Protein AF-A0A9E6W6M1-F1 (afdb_monomer_lite)

Foldseek 3Di:
DPDPPDDDLVRLQVCLVVLAADAQEQAFCRLDPAPCVDPLNVLVVVLVVCCVPPVVVDDPVRVVVSVVSVVVSCVVPPGQGAALVSSVVVQVVSCVSRHLLRAAHDQCVVNRGDGHQGRDPVSVVVNVVVCVVVPDDPVSVVSHHCVSVVVVVVVVVVVVVVVD

Radius of gyration: 19.45 Å; chains: 1; bounding box: 50×31×58 Å

Sequence (164 aa):
AHHNRNMTDDMIKALAKNGGVIQICLLDVYIKDPDTTSVRYKKEKELNRIYETRYQSMTDEEKKNLREEWRSMRENYPNVLPTVPDCVDHIDYVKNLVGIDYVGIGSDFDGGGGVDGCADVSEFPNITAEMLKRGYTEEEIRKVWGGNFFRVFKQVEMLANQRN

Secondary structure (DSSP, 8-state):
---TTSPPHHHHHHHHHTT--EEEE-BHHHHS---TTSHHHHHHHHHHHHHHHHGGG--HHHHHHHHHHHHHHHHHS-----BHHHHHHHHHHHHHHH-GGGEEEE--TTTTB-BBTBSSGGGHHHHHHHHHHTT--HHHHHIIIIIHHHHHHHHHHHHHHTT-

Structure (mmCIF, N/CA/C/O backbone):
data_AF-A0A9E6W6M1-F1
#
_entry.id   AF-A0A9E6W6M1-F1
#
loop_
_atom_site.group_PDB
_atom_site.id
_atom_site.type_symbol
_atom_site.label_atom_id
_atom_site.label_alt_id
_atom_site.label_comp_id
_atom_site.label_asym_id
_atom_site.label_entity_id
_atom_site.label_seq_id
_atom_site.pdbx_PDB_ins_code
_atom_site.Cartn_x
_atom_site.Cartn_y
_atom_site.Cartn_z
_atom_site.occupancy
_atom_site.B_iso_or_equiv
_atom_site.auth_seq_id
_atom_site.auth_comp_id
_atom_site.auth_asym_id
_atom_site.auth_atom_id
_atom_site.pdbx_PDB_model_num
ATOM 1 N N . ALA A 1 1 ? -3.491 -9.621 -2.664 1.00 88.88 1 ALA A N 1
ATOM 2 C CA . ALA A 1 1 ? -2.479 -10.346 -3.458 1.00 88.88 1 ALA A CA 1
ATOM 3 C C . ALA A 1 1 ? -1.847 -11.470 -2.646 1.00 88.88 1 ALA A C 1
ATOM 5 O O . ALA A 1 1 ? -1.670 -11.323 -1.435 1.00 88.88 1 ALA A O 1
ATOM 6 N N . HIS A 1 2 ? -1.457 -12.547 -3.316 1.00 92.88 2 HIS A N 1
ATOM 7 C CA . HIS A 1 2 ? -0.624 -13.621 -2.794 1.00 92.88 2 HIS A CA 1
ATOM 8 C C . HIS A 1 2 ? 0.846 -13.257 -3.007 1.00 92.88 2 HIS A C 1
ATOM 10 O O . HIS A 1 2 ? 1.434 -13.522 -4.054 1.00 92.88 2 HIS A O 1
ATOM 16 N N . HIS A 1 3 ? 1.449 -12.633 -1.997 1.00 94.81 3 HIS A N 1
ATOM 17 C CA . HIS A 1 3 ? 2.830 -12.178 -2.074 1.00 94.81 3 HIS A CA 1
ATOM 18 C C . HIS A 1 3 ? 3.583 -12.481 -0.778 1.00 94.81 3 HIS A C 1
ATOM 20 O O . HIS A 1 3 ? 3.072 -12.232 0.309 1.00 94.81 3 HIS A O 1
ATOM 26 N N . ASN A 1 4 ? 4.833 -12.945 -0.873 1.00 95.00 4 ASN A N 1
ATOM 27 C CA . ASN A 1 4 ? 5.654 -13.316 0.295 1.00 95.00 4 ASN A CA 1
ATOM 28 C C . ASN A 1 4 ? 6.036 -12.125 1.198 1.00 95.00 4 ASN A C 1
ATOM 30 O O . ASN A 1 4 ? 6.615 -12.314 2.264 1.00 95.00 4 ASN A O 1
ATOM 34 N N . ARG A 1 5 ? 5.758 -10.893 0.756 1.00 96.06 5 ARG A N 1
ATOM 35 C CA . ARG A 1 5 ? 5.910 -9.669 1.562 1.00 96.06 5 ARG A CA 1
ATOM 36 C C . ARG A 1 5 ? 4.652 -9.315 2.352 1.00 96.06 5 ARG A C 1
ATOM 38 O O . ARG A 1 5 ? 4.756 -8.522 3.282 1.00 96.06 5 ARG A O 1
ATOM 45 N N . ASN A 1 6 ? 3.508 -9.910 2.014 1.00 98.00 6 ASN A N 1
ATOM 46 C CA . ASN A 1 6 ? 2.276 -9.737 2.769 1.00 98.00 6 ASN A CA 1
ATOM 47 C C . ASN A 1 6 ? 2.284 -10.633 4.008 1.00 98.00 6 ASN A C 1
ATOM 49 O O . ASN A 1 6 ? 2.888 -11.706 4.032 1.00 98.00 6 ASN A O 1
ATOM 53 N N . MET A 1 7 ? 1.604 -10.169 5.051 1.00 98.12 7 MET A N 1
ATOM 54 C CA . MET A 1 7 ? 1.461 -10.913 6.296 1.00 98.12 7 MET A CA 1
ATOM 55 C C . MET A 1 7 ? 0.430 -12.031 6.127 1.00 98.12 7 MET A C 1
ATOM 57 O O . MET A 1 7 ? -0.608 -11.831 5.500 1.00 98.12 7 MET A O 1
ATOM 61 N N . THR A 1 8 ? 0.689 -13.193 6.727 1.00 98.19 8 THR A N 1
ATOM 62 C CA . THR A 1 8 ? -0.346 -14.224 6.880 1.00 98.19 8 THR A CA 1
ATOM 63 C C . THR A 1 8 ? -1.363 -13.805 7.944 1.00 98.19 8 THR A C 1
ATOM 65 O O . THR A 1 8 ? -1.059 -12.988 8.817 1.00 98.19 8 THR A O 1
ATOM 68 N N . ASP A 1 9 ? -2.542 -14.426 7.945 1.00 98.56 9 ASP A N 1
ATOM 69 C CA . ASP A 1 9 ? -3.555 -14.209 8.985 1.00 98.56 9 ASP A CA 1
ATOM 70 C C . ASP A 1 9 ? -3.009 -14.402 10.403 1.00 98.56 9 ASP A C 1
ATOM 72 O O . ASP A 1 9 ? -3.325 -13.626 11.304 1.00 98.56 9 ASP A O 1
ATOM 76 N N . ASP A 1 10 ? -2.169 -15.417 10.614 1.00 98.69 10 ASP A N 1
ATOM 77 C CA . ASP A 1 10 ? -1.572 -15.688 11.922 1.00 98.69 10 ASP A CA 1
ATOM 78 C C . ASP A 1 10 ? -0.604 -14.581 12.343 1.00 98.69 10 ASP A C 1
ATOM 80 O O . ASP A 1 10 ? -0.592 -14.188 13.510 1.00 98.69 10 ASP A O 1
ATOM 84 N N . MET A 1 11 ? 0.161 -14.018 11.402 1.00 98.62 11 MET A N 1
ATOM 85 C CA . MET A 1 11 ? 1.010 -12.857 11.672 1.00 98.62 11 MET A CA 1
ATOM 86 C C . MET A 1 11 ? 0.169 -11.619 12.005 1.00 98.62 11 MET A C 1
ATOM 88 O O . MET A 1 11 ? 0.497 -10.902 12.951 1.00 98.62 11 MET A O 1
ATOM 92 N N . ILE A 1 12 ? -0.924 -11.384 11.270 1.00 98.75 12 ILE A N 1
ATOM 93 C CA . ILE A 1 12 ? -1.847 -10.264 11.510 1.00 98.75 12 ILE A CA 1
ATOM 94 C C . ILE A 1 12 ? -2.456 -10.375 12.914 1.00 98.75 12 ILE A C 1
ATOM 96 O O . ILE A 1 12 ? -2.376 -9.437 13.711 1.00 98.75 12 ILE A O 1
ATOM 100 N N . LYS A 1 13 ? -2.987 -11.553 13.261 1.00 98.81 13 LYS A N 1
ATOM 101 C CA . LYS A 1 13 ? -3.548 -11.848 14.588 1.00 98.81 13 LYS A CA 1
ATOM 102 C C . LYS A 1 13 ? -2.503 -11.726 15.692 1.00 98.81 13 LYS A C 1
ATOM 104 O O . LYS A 1 13 ? -2.797 -11.170 16.748 1.00 98.81 13 LYS A O 1
ATOM 109 N N . ALA A 1 14 ? -1.284 -12.220 15.471 1.00 98.81 14 ALA A N 1
ATOM 110 C CA . ALA A 1 14 ? -0.204 -12.121 16.448 1.00 98.81 14 ALA A CA 1
ATOM 111 C C . ALA A 1 14 ? 0.196 -10.662 16.706 1.00 98.81 14 ALA A C 1
ATOM 113 O O . ALA A 1 14 ? 0.371 -10.273 17.861 1.00 98.81 14 ALA A O 1
ATOM 114 N N . LEU A 1 15 ? 0.302 -9.837 15.662 1.00 98.62 15 LEU A N 1
ATOM 115 C CA . LEU A 1 15 ? 0.603 -8.415 15.806 1.00 98.62 15 LEU A CA 1
ATOM 116 C C . LEU A 1 15 ? -0.522 -7.686 16.556 1.00 98.62 15 LEU A C 1
ATOM 118 O O . LEU A 1 15 ? -0.240 -6.939 17.496 1.00 98.62 15 LEU A O 1
ATOM 122 N N . ALA A 1 16 ? -1.784 -7.959 16.216 1.00 98.56 16 ALA A N 1
ATOM 123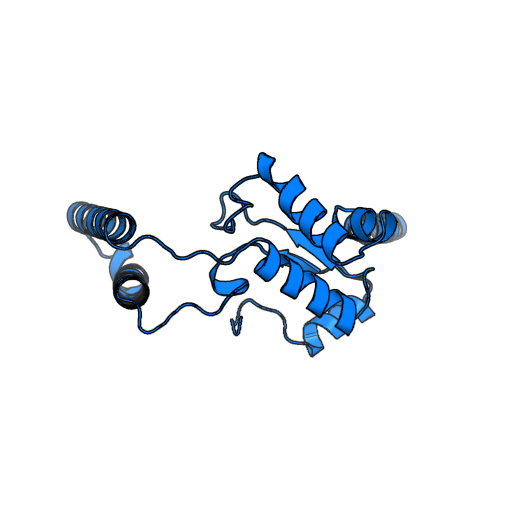 C CA . ALA A 1 16 ? -2.936 -7.378 16.904 1.00 98.56 16 ALA A CA 1
ATOM 124 C C . ALA A 1 16 ? -3.003 -7.784 18.385 1.00 98.56 16 ALA A C 1
ATOM 126 O O . ALA A 1 16 ? -3.184 -6.934 19.257 1.00 98.56 16 ALA A O 1
ATOM 127 N N . LYS A 1 17 ? -2.752 -9.064 18.701 1.00 98.50 17 LYS A N 1
ATOM 128 C CA . LYS A 1 17 ? -2.679 -9.567 20.084 1.00 98.50 17 LYS A CA 1
ATOM 129 C C . LYS A 1 17 ? -1.618 -8.841 20.917 1.00 98.50 17 LYS A C 1
ATOM 131 O O . LYS A 1 17 ? -1.808 -8.663 22.115 1.00 98.50 17 LYS A O 1
ATOM 136 N N . ASN A 1 18 ? -0.523 -8.413 20.290 1.00 98.00 18 ASN A N 1
ATOM 137 C CA . ASN A 1 18 ? 0.540 -7.645 20.940 1.00 98.00 18 ASN A CA 1
ATOM 138 C C . ASN A 1 18 ? 0.289 -6.127 20.929 1.00 98.00 18 ASN A C 1
ATOM 140 O O . ASN A 1 18 ? 1.172 -5.358 21.296 1.00 98.00 18 ASN A O 1
ATOM 144 N N . GLY A 1 19 ? -0.897 -5.679 20.508 1.00 97.88 19 GLY A N 1
ATOM 145 C CA . GLY A 1 19 ? -1.258 -4.266 20.505 1.00 97.88 19 GLY A CA 1
ATOM 146 C C . GLY A 1 19 ? -0.599 -3.450 19.394 1.00 97.88 19 GLY A C 1
ATOM 147 O O . GLY A 1 19 ? -0.595 -2.227 19.496 1.00 97.88 19 GLY A O 1
ATOM 148 N N . GLY A 1 20 ? -0.046 -4.078 18.352 1.00 98.50 20 GLY A N 1
ATOM 149 C CA . GLY A 1 20 ? 0.625 -3.375 17.254 1.00 98.50 20 GLY A CA 1
ATOM 150 C C . GLY A 1 20 ? -0.326 -2.621 16.313 1.00 98.50 20 GLY A C 1
ATOM 151 O O . GLY A 1 20 ? -1.506 -2.428 16.607 1.00 98.50 20 GLY A O 1
ATOM 152 N N . VAL A 1 21 ? 0.199 -2.189 15.166 1.00 98.75 21 VAL A N 1
ATOM 153 C CA . VAL A 1 21 ? -0.564 -1.630 14.038 1.00 98.75 21 VAL A CA 1
ATOM 154 C C . VAL A 1 21 ? 0.057 -2.094 12.716 1.00 98.75 21 VAL A C 1
ATOM 156 O O . VAL A 1 21 ? 1.280 -2.174 12.609 1.00 98.75 21 VAL A O 1
ATOM 159 N N . ILE A 1 22 ? -0.776 -2.424 11.728 1.00 98.69 22 ILE A N 1
ATOM 160 C CA . ILE A 1 22 ? -0.369 -2.808 10.372 1.00 98.69 22 ILE A CA 1
ATOM 161 C C . ILE A 1 22 ? -0.644 -1.625 9.455 1.00 98.69 22 ILE A C 1
ATOM 163 O O . ILE A 1 22 ? -1.796 -1.281 9.203 1.00 98.69 22 ILE A O 1
ATOM 167 N N . GLN A 1 23 ? 0.425 -1.012 8.960 1.00 98.62 23 GLN A N 1
ATOM 168 C CA . GLN A 1 23 ? 0.346 0.061 7.975 1.00 98.62 23 GLN A CA 1
ATOM 169 C C . GLN A 1 23 ? 0.256 -0.570 6.578 1.00 98.62 23 GLN A C 1
ATOM 171 O O . GLN A 1 23 ? 1.223 -1.184 6.126 1.00 98.62 23 GLN A O 1
ATOM 176 N N . ILE A 1 24 ? -0.899 -0.466 5.914 1.00 98.38 24 ILE A N 1
ATOM 177 C CA . ILE A 1 24 ? -1.125 -1.047 4.582 1.00 98.38 24 ILE A CA 1
ATOM 178 C C . ILE A 1 24 ? -0.218 -0.358 3.560 1.00 98.38 24 ILE A C 1
ATOM 180 O O . ILE A 1 24 ? -0.229 0.869 3.445 1.00 98.38 24 ILE A O 1
ATOM 184 N N . CYS A 1 25 ? 0.568 -1.167 2.845 1.00 98.06 25 CYS A N 1
ATOM 185 C CA . CYS A 1 25 ? 1.536 -0.732 1.844 1.00 98.06 25 CYS A CA 1
ATOM 186 C C . CYS A 1 25 ? 0.889 -0.602 0.464 1.00 98.06 25 CYS A C 1
ATOM 188 O O . CYS A 1 25 ? 0.273 -1.555 -0.003 1.00 98.06 25 CYS A O 1
ATOM 190 N N . LEU A 1 26 ? 1.055 0.545 -0.201 1.00 97.44 26 LEU A N 1
ATOM 191 C CA . LEU A 1 26 ? 0.409 0.852 -1.489 1.00 97.44 26 LEU A CA 1
ATOM 192 C C . LEU A 1 26 ? 1.254 0.409 -2.695 1.00 97.44 26 LEU A C 1
ATOM 194 O O . LEU A 1 26 ? 1.165 0.995 -3.770 1.00 97.44 26 LEU A O 1
ATOM 198 N N . LEU A 1 27 ? 2.096 -0.609 -2.529 1.00 96.31 27 LEU A N 1
ATOM 199 C CA . LEU A 1 27 ? 2.906 -1.154 -3.614 1.00 96.31 27 LEU A CA 1
ATOM 200 C C . LEU A 1 27 ? 2.076 -2.134 -4.453 1.00 96.31 27 LEU A C 1
ATOM 202 O O . LEU A 1 27 ? 1.417 -3.034 -3.927 1.00 96.31 27 LEU A O 1
ATOM 206 N N . ASP A 1 28 ? 2.120 -1.956 -5.771 1.00 93.75 28 ASP A N 1
ATOM 207 C CA . ASP A 1 28 ? 1.233 -2.591 -6.745 1.00 93.75 28 ASP A CA 1
ATOM 208 C C . ASP A 1 28 ? 1.050 -4.114 -6.566 1.00 93.75 28 ASP A C 1
ATOM 210 O O . ASP A 1 28 ? -0.060 -4.587 -6.298 1.00 93.75 28 ASP A O 1
ATOM 214 N N . VAL A 1 29 ? 2.138 -4.885 -6.632 1.00 93.75 29 VAL A N 1
ATOM 215 C CA . VAL A 1 29 ? 2.134 -6.353 -6.539 1.00 93.75 29 VAL A CA 1
ATOM 216 C C . VAL A 1 29 ? 1.820 -6.869 -5.132 1.00 93.75 29 VAL A C 1
ATOM 218 O O . VAL A 1 29 ? 1.571 -8.062 -4.951 1.00 93.75 29 VAL A O 1
ATOM 221 N N . TYR A 1 30 ? 1.823 -5.998 -4.117 1.00 96.44 30 TYR A N 1
ATOM 222 C CA . TYR A 1 30 ? 1.381 -6.348 -2.763 1.00 96.44 30 TYR A CA 1
ATOM 223 C C . TYR A 1 30 ? -0.133 -6.189 -2.624 1.00 96.44 30 TYR A C 1
ATOM 225 O O . TYR A 1 30 ? -0.763 -6.955 -1.889 1.00 96.44 30 TYR A O 1
ATOM 233 N N . ILE A 1 31 ? -0.737 -5.266 -3.376 1.00 97.25 31 ILE A N 1
ATOM 234 C CA . ILE A 1 31 ? -2.182 -5.045 -3.376 1.00 97.25 31 ILE A CA 1
ATOM 235 C C . ILE A 1 31 ? -2.892 -6.062 -4.282 1.00 97.25 31 ILE A C 1
ATOM 237 O O . ILE A 1 31 ? -3.766 -6.807 -3.814 1.00 97.25 31 ILE A O 1
ATOM 241 N N . LYS A 1 32 ? -2.476 -6.202 -5.544 1.00 95.69 32 LYS A N 1
ATOM 242 C CA . LYS A 1 32 ? -3.139 -7.084 -6.521 1.00 95.69 32 LYS A CA 1
ATOM 243 C C . LYS A 1 32 ? -2.158 -8.042 -7.180 1.00 95.69 32 LYS A C 1
ATOM 245 O O . LYS A 1 32 ? -1.027 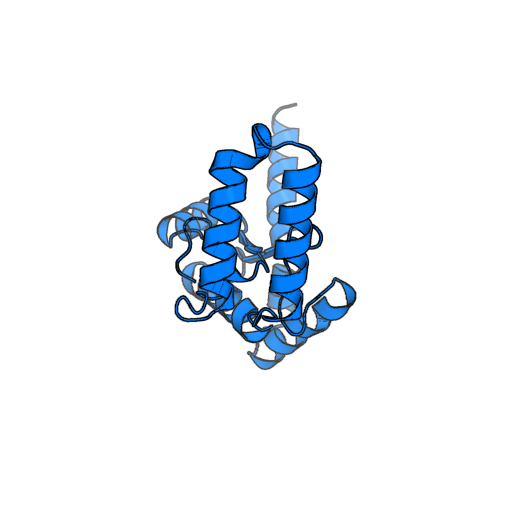-7.673 -7.476 1.00 95.69 32 LYS A O 1
ATOM 250 N N . ASP A 1 33 ? -2.602 -9.277 -7.413 1.00 94.12 33 ASP A N 1
ATOM 251 C CA . ASP A 1 33 ? -1.784 -10.243 -8.147 1.00 94.12 33 ASP A CA 1
ATOM 252 C C . ASP A 1 33 ? -1.580 -9.731 -9.581 1.00 94.12 33 ASP A C 1
ATOM 254 O O . ASP A 1 33 ? -2.563 -9.370 -10.238 1.00 94.12 33 ASP A O 1
ATOM 258 N N . PRO A 1 34 ? -0.333 -9.674 -10.081 1.00 91.06 34 PRO A N 1
ATOM 259 C CA . PRO A 1 34 ? -0.079 -9.188 -11.427 1.00 91.06 34 PRO A CA 1
ATOM 260 C C . PRO A 1 34 ? -0.637 -10.165 -12.465 1.00 91.06 34 PRO A C 1
ATOM 262 O O . PRO A 1 34 ? -0.632 -11.384 -12.267 1.00 91.06 34 PRO A O 1
ATOM 265 N N . ASP A 1 35 ? -1.036 -9.648 -13.628 1.00 91.62 35 ASP A N 1
ATOM 266 C CA . ASP A 1 35 ? -1.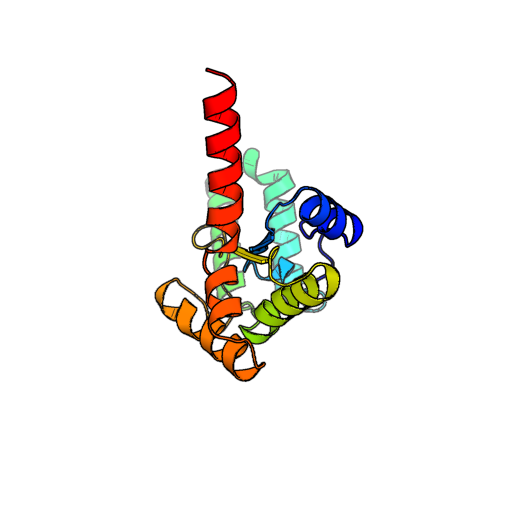349 -10.499 -14.774 1.00 91.62 35 ASP A CA 1
ATOM 267 C C . ASP A 1 35 ? -0.064 -11.143 -15.316 1.00 91.62 35 ASP A C 1
ATOM 269 O O . ASP A 1 35 ? 0.677 -10.567 -16.122 1.00 91.62 35 ASP A O 1
ATOM 273 N N . THR A 1 36 ? 0.175 -12.380 -14.883 1.00 92.38 36 THR A N 1
ATOM 274 C CA . THR A 1 36 ? 1.346 -13.174 -15.276 1.00 92.38 36 THR A CA 1
ATOM 275 C C . THR A 1 36 ? 1.379 -13.534 -16.764 1.00 92.38 36 THR A C 1
ATOM 277 O O . THR A 1 36 ? 2.423 -13.938 -17.290 1.00 92.38 36 THR A O 1
ATOM 280 N N . THR A 1 37 ? 0.254 -13.387 -17.470 1.00 93.06 37 THR A N 1
ATOM 281 C CA . THR A 1 37 ? 0.165 -13.664 -18.905 1.00 93.06 37 THR A CA 1
ATOM 282 C C . THR A 1 37 ? 0.595 -12.471 -19.755 1.00 93.06 37 THR A C 1
ATOM 284 O O . THR A 1 37 ? 1.023 -12.678 -20.901 1.00 93.06 37 THR A O 1
ATOM 287 N N . SER A 1 38 ? 0.567 -11.263 -19.180 1.00 93.62 38 SER A N 1
ATOM 288 C CA . SER A 1 38 ? 0.894 -10.011 -19.856 1.00 93.62 38 SER A CA 1
ATOM 289 C C . SER A 1 38 ? 2.322 -9.990 -20.412 1.00 93.62 38 SER A C 1
ATOM 291 O O . SER A 1 38 ? 3.266 -10.571 -19.863 1.00 93.62 38 SER A O 1
ATOM 293 N N . VAL A 1 39 ? 2.493 -9.281 -21.532 1.00 94.50 39 VAL A N 1
ATOM 294 C CA . VAL A 1 39 ? 3.814 -9.071 -22.146 1.00 94.50 39 VAL A CA 1
ATOM 295 C C . VAL A 1 39 ? 4.732 -8.304 -21.194 1.00 94.50 39 VAL A C 1
ATOM 297 O O . VAL A 1 39 ? 5.908 -8.650 -21.073 1.00 94.50 39 VAL A O 1
ATOM 300 N N . ARG A 1 40 ? 4.179 -7.316 -20.476 1.00 94.00 40 ARG A N 1
ATOM 301 C CA . ARG A 1 40 ? 4.886 -6.543 -19.453 1.00 94.00 40 ARG A CA 1
ATOM 302 C C . ARG A 1 40 ? 5.501 -7.455 -18.395 1.00 94.00 40 ARG A C 1
ATOM 304 O O . ARG A 1 40 ? 6.716 -7.443 -18.240 1.00 94.00 40 ARG A O 1
ATOM 311 N N . TYR A 1 41 ? 4.683 -8.276 -17.730 1.00 93.50 41 TYR A N 1
ATOM 312 C CA . TYR A 1 41 ? 5.135 -9.137 -16.634 1.00 93.50 41 TYR A CA 1
ATOM 313 C C . TYR A 1 41 ? 6.261 -10.077 -17.074 1.00 93.50 41 TYR A C 1
ATOM 315 O O . TYR A 1 41 ? 7.268 -10.231 -16.383 1.00 93.50 41 TYR A O 1
ATOM 323 N N . LYS A 1 42 ? 6.126 -10.686 -18.258 1.00 95.06 42 LYS A N 1
ATOM 324 C CA . LYS A 1 42 ? 7.151 -11.580 -18.815 1.00 95.06 42 LYS A CA 1
ATOM 325 C C . LYS A 1 42 ? 8.475 -10.850 -19.059 1.00 95.06 42 LYS A C 1
ATOM 327 O O . LYS A 1 42 ? 9.518 -11.371 -18.669 1.00 95.06 42 LYS A O 1
ATOM 332 N N . LYS A 1 43 ? 8.431 -9.649 -19.649 1.00 95.31 43 LYS A N 1
ATOM 333 C CA . LYS A 1 43 ? 9.622 -8.817 -19.889 1.00 95.31 43 LYS A CA 1
ATOM 334 C C . LYS A 1 43 ? 10.260 -8.333 -18.592 1.00 95.31 43 LYS A C 1
ATOM 336 O O . LYS A 1 43 ? 11.468 -8.431 -18.435 1.00 95.31 43 LYS A O 1
ATOM 341 N N . GLU A 1 44 ? 9.460 -7.848 -17.653 1.00 94.69 44 GLU A N 1
ATOM 342 C CA . GLU A 1 44 ? 9.931 -7.394 -16.345 1.00 94.69 44 GLU A CA 1
ATOM 343 C C . GLU A 1 44 ? 10.612 -8.524 -15.568 1.00 94.69 44 GLU A C 1
ATOM 345 O O . GLU A 1 44 ? 11.702 -8.341 -15.035 1.00 94.69 44 GLU A O 1
ATOM 350 N N . LYS A 1 45 ? 10.038 -9.732 -15.586 1.00 94.38 45 LYS A N 1
ATOM 351 C CA . LYS A 1 45 ? 10.646 -10.919 -14.973 1.00 94.38 45 LYS A CA 1
ATOM 352 C C . LYS A 1 45 ? 11.988 -11.293 -15.609 1.00 94.38 45 LYS A C 1
ATOM 354 O O . LYS A 1 45 ? 12.912 -11.686 -14.899 1.00 94.38 45 LYS A O 1
ATOM 359 N N . GLU A 1 46 ? 12.105 -11.188 -16.929 1.00 95.69 46 GLU A N 1
ATOM 360 C CA . GLU A 1 46 ? 13.363 -11.417 -17.644 1.00 95.69 46 GLU A CA 1
ATOM 361 C C . GLU A 1 46 ? 14.422 -10.367 -17.277 1.00 95.69 46 GLU A C 1
ATOM 363 O O . GLU A 1 46 ? 15.538 -10.725 -16.895 1.00 95.69 46 GLU A O 1
ATOM 368 N N . LEU A 1 47 ? 14.056 -9.083 -17.314 1.00 96.19 47 LEU A N 1
ATOM 369 C CA . LEU A 1 47 ? 14.952 -7.976 -16.980 1.00 96.19 47 LEU A CA 1
ATOM 370 C C . LEU A 1 47 ? 15.395 -8.012 -15.511 1.00 96.19 47 LEU A C 1
ATOM 372 O O . LEU A 1 47 ? 16.576 -7.810 -15.230 1.00 96.19 47 LEU A O 1
ATOM 376 N N . ASN A 1 48 ? 14.489 -8.334 -14.581 1.00 94.88 48 ASN A N 1
ATOM 377 C CA . ASN A 1 48 ? 14.817 -8.537 -13.167 1.00 94.88 48 ASN A CA 1
ATOM 378 C C . ASN A 1 48 ? 15.799 -9.693 -12.989 1.00 94.88 48 ASN A C 1
ATOM 380 O O . ASN A 1 48 ? 16.803 -9.540 -12.300 1.00 94.88 48 ASN A O 1
ATOM 384 N N . ARG A 1 49 ? 15.595 -10.818 -13.685 1.00 96.31 49 ARG A N 1
ATOM 385 C CA . ARG A 1 49 ? 16.542 -11.938 -13.644 1.00 96.31 49 ARG A CA 1
ATOM 386 C C . ARG A 1 49 ? 17.929 -11.524 -14.135 1.00 96.31 49 ARG A C 1
ATOM 388 O O . ARG A 1 49 ? 18.924 -11.917 -13.529 1.00 96.31 49 ARG A O 1
ATOM 395 N N . ILE A 1 50 ? 18.020 -10.750 -15.218 1.00 95.81 50 ILE A N 1
ATOM 396 C CA . ILE A 1 50 ? 19.302 -10.221 -15.713 1.00 95.81 50 ILE A CA 1
ATOM 397 C C . ILE A 1 50 ? 19.930 -9.301 -14.665 1.00 95.81 50 ILE A C 1
ATOM 399 O O . ILE A 1 50 ? 21.114 -9.448 -14.357 1.00 95.81 50 ILE A O 1
ATOM 403 N N . TYR A 1 51 ? 19.143 -8.391 -14.091 1.00 95.12 51 TYR A N 1
ATOM 404 C CA . TYR A 1 51 ? 19.607 -7.469 -13.063 1.00 95.12 51 TYR A CA 1
ATOM 405 C C . TYR A 1 51 ? 20.178 -8.224 -11.850 1.00 95.12 51 TYR A C 1
ATOM 407 O O . TYR A 1 51 ? 21.342 -8.055 -11.496 1.00 95.12 51 TYR A O 1
ATOM 415 N N . GLU A 1 52 ? 19.408 -9.138 -11.269 1.00 94.94 52 GLU A N 1
ATOM 416 C CA . GLU A 1 52 ? 19.793 -9.890 -10.071 1.00 94.94 52 GLU A CA 1
ATOM 417 C C . GLU A 1 52 ? 21.019 -10.785 -10.292 1.00 94.94 52 GLU A C 1
ATOM 419 O O . GLU A 1 52 ? 21.864 -10.911 -9.408 1.00 94.94 52 GLU A O 1
ATOM 424 N N . THR A 1 53 ? 21.138 -11.406 -11.471 1.00 96.00 53 THR A N 1
ATOM 425 C CA . THR A 1 53 ? 22.189 -12.406 -11.727 1.00 96.00 53 THR A CA 1
ATOM 426 C C . THR A 1 53 ? 23.456 -11.838 -12.356 1.00 96.00 53 THR A C 1
ATOM 428 O O . THR A 1 53 ? 24.526 -12.418 -12.173 1.00 96.00 53 THR A O 1
ATOM 431 N N . ARG A 1 54 ? 23.370 -10.734 -13.112 1.00 95.56 54 ARG A N 1
ATOM 432 C CA . ARG A 1 54 ? 24.487 -10.237 -13.936 1.00 95.56 54 ARG A CA 1
ATOM 433 C C . ARG A 1 54 ? 24.875 -8.788 -13.675 1.00 95.56 54 ARG A C 1
ATOM 435 O O . ARG A 1 54 ? 26.021 -8.452 -13.969 1.00 95.56 54 ARG A O 1
ATOM 442 N N . TYR A 1 55 ? 24.009 -7.945 -13.104 1.00 95.00 55 TYR A N 1
ATOM 443 C CA . TYR A 1 55 ? 24.227 -6.487 -13.050 1.00 95.00 55 TYR A CA 1
ATOM 444 C C . TYR A 1 55 ? 25.582 -6.072 -12.468 1.00 95.00 55 TYR A C 1
ATOM 446 O O . TYR A 1 55 ? 26.242 -5.184 -13.007 1.00 95.00 55 TYR A O 1
ATOM 454 N N . GLN A 1 56 ? 26.032 -6.738 -11.402 1.00 96.19 56 GLN A N 1
ATOM 455 C CA . GLN A 1 56 ? 27.310 -6.423 -10.750 1.00 96.19 56 GLN A CA 1
ATOM 456 C C . GLN A 1 56 ? 28.529 -6.725 -11.633 1.00 96.19 56 GLN A C 1
ATOM 458 O O . GLN A 1 56 ? 29.547 -6.051 -11.524 1.00 96.19 56 GLN A O 1
ATOM 463 N N . SER A 1 57 ? 28.412 -7.704 -12.532 1.00 96.50 57 SER A N 1
ATOM 464 C CA . SER A 1 57 ? 29.471 -8.100 -13.471 1.00 96.50 57 SER A CA 1
ATOM 465 C C . SER A 1 57 ? 29.429 -7.357 -14.810 1.00 96.50 57 SER A C 1
ATOM 467 O O . SER A 1 57 ? 30.336 -7.520 -15.620 1.00 96.50 57 SER A O 1
ATOM 469 N N . MET A 1 58 ? 28.382 -6.562 -15.058 1.00 97.12 58 MET A N 1
ATOM 470 C CA . MET A 1 58 ? 28.188 -5.858 -16.326 1.00 97.12 58 MET A CA 1
ATOM 471 C C . MET A 1 58 ? 29.094 -4.630 -16.441 1.00 97.12 58 MET A C 1
ATOM 473 O O . MET A 1 58 ? 29.287 -3.870 -15.483 1.00 97.12 58 MET A O 1
ATOM 477 N N . THR A 1 59 ? 29.585 -4.407 -17.655 1.00 98.19 59 THR A N 1
ATOM 478 C CA . THR A 1 59 ? 30.228 -3.161 -18.081 1.00 98.19 59 THR A CA 1
ATOM 479 C C . THR A 1 59 ? 29.245 -1.987 -18.026 1.00 98.19 59 THR A C 1
ATOM 481 O O . THR A 1 59 ? 28.024 -2.166 -17.971 1.00 98.19 59 THR A O 1
ATOM 484 N N . ASP A 1 60 ? 29.759 -0.759 -18.063 1.00 97.94 60 ASP A N 1
ATOM 485 C CA . ASP A 1 60 ? 28.904 0.432 -18.035 1.00 97.94 60 ASP A CA 1
ATOM 486 C C . ASP A 1 60 ? 27.990 0.539 -19.263 1.00 97.94 60 ASP A C 1
ATOM 488 O O . ASP A 1 60 ? 26.837 0.960 -19.123 1.00 97.94 60 ASP A O 1
ATOM 492 N N . GLU A 1 61 ? 28.459 0.094 -20.436 1.00 97.88 61 GLU A N 1
ATOM 493 C CA . GLU A 1 61 ? 27.646 0.064 -21.657 1.00 97.88 61 GLU A CA 1
ATOM 494 C C . GLU A 1 61 ? 26.533 -0.985 -21.560 1.00 97.88 61 GLU A C 1
ATOM 496 O O . GLU A 1 61 ? 25.378 -0.693 -21.857 1.00 97.88 61 GLU A O 1
ATOM 501 N N . GLU A 1 62 ? 26.820 -2.181 -21.040 1.00 97.38 62 GLU A N 1
ATOM 502 C CA . GLU A 1 62 ? 25.785 -3.189 -20.788 1.00 97.38 62 GLU A CA 1
ATOM 503 C C . GLU A 1 62 ? 24.737 -2.691 -19.779 1.00 97.38 62 GLU A C 1
ATOM 505 O O . GLU A 1 62 ? 23.537 -2.874 -19.987 1.00 97.38 62 GLU A O 1
ATOM 510 N N . LYS A 1 63 ? 25.160 -2.022 -18.696 1.00 97.62 63 LYS A N 1
ATOM 511 C CA . LYS A 1 63 ? 24.235 -1.419 -17.719 1.00 97.62 63 LYS A CA 1
ATOM 512 C C . LYS A 1 63 ? 23.385 -0.320 -18.353 1.00 97.62 63 LYS A C 1
ATOM 514 O O . LYS A 1 63 ? 22.218 -0.168 -17.993 1.00 97.62 63 LYS A O 1
ATOM 519 N N . LYS A 1 64 ? 23.956 0.468 -19.267 1.00 97.56 64 LYS A N 1
ATOM 520 C CA . LYS A 1 64 ? 23.231 1.494 -20.023 1.00 97.56 64 LYS A CA 1
ATOM 521 C C . LYS A 1 64 ? 22.180 0.865 -20.936 1.00 97.56 64 LYS A C 1
ATOM 523 O O . LYS A 1 64 ? 21.024 1.267 -20.838 1.00 97.56 64 LYS A O 1
ATOM 528 N N . ASN A 1 65 ? 22.543 -0.164 -21.698 1.00 97.19 65 ASN A N 1
ATOM 529 C CA . ASN A 1 65 ? 21.611 -0.904 -22.551 1.00 97.19 65 ASN A CA 1
ATOM 530 C C . ASN A 1 65 ? 20.469 -1.512 -21.729 1.00 97.19 65 ASN A C 1
ATOM 532 O O . ASN A 1 65 ? 19.304 -1.328 -22.067 1.00 97.19 65 ASN A O 1
ATOM 536 N N . LEU A 1 66 ? 20.773 -2.124 -20.577 1.00 96.81 66 LEU A N 1
ATOM 537 C CA . LEU A 1 66 ? 19.746 -2.654 -19.678 1.00 96.81 66 LEU A CA 1
ATOM 538 C C . LEU A 1 66 ? 18.780 -1.555 -19.200 1.00 96.81 66 LEU A C 1
ATOM 540 O O . LEU A 1 66 ? 17.568 -1.759 -19.179 1.00 96.81 66 LEU A O 1
ATOM 544 N N . ARG A 1 67 ? 19.283 -0.364 -18.839 1.00 96.31 67 ARG A N 1
ATOM 545 C CA . ARG A 1 67 ? 18.427 0.779 -18.461 1.00 96.31 67 ARG A CA 1
ATOM 546 C C . ARG A 1 67 ? 17.544 1.259 -19.616 1.00 96.31 67 ARG A C 1
ATOM 548 O O . ARG A 1 67 ? 16.407 1.667 -19.374 1.00 96.31 67 ARG A O 1
ATOM 555 N N . GLU A 1 68 ? 18.052 1.241 -20.842 1.00 97.19 68 GLU A N 1
ATOM 556 C CA . GLU A 1 68 ? 17.290 1.596 -22.043 1.00 97.19 68 GLU A CA 1
ATOM 557 C C . GLU A 1 68 ? 16.201 0.560 -22.344 1.00 97.19 68 GLU A C 1
ATOM 559 O O . GLU A 1 68 ? 15.063 0.944 -22.613 1.00 97.19 68 GLU A O 1
ATOM 564 N N . GLU A 1 69 ? 16.492 -0.733 -22.181 1.00 96.50 69 GLU A N 1
ATOM 565 C CA . GLU A 1 69 ? 15.495 -1.804 -22.273 1.00 96.50 69 GLU A CA 1
ATOM 566 C C . GLU A 1 69 ? 14.394 -1.650 -21.216 1.00 96.50 69 GLU A C 1
ATOM 568 O O . GLU A 1 69 ? 13.210 -1.721 -21.546 1.00 96.50 69 GLU A O 1
ATOM 573 N N . TRP A 1 70 ? 14.754 -1.348 -19.963 1.00 95.75 70 TRP A N 1
ATOM 574 C CA . TRP A 1 70 ? 13.789 -1.028 -18.904 1.00 95.75 70 TRP A CA 1
ATOM 575 C C . TRP A 1 70 ? 12.906 0.173 -19.248 1.00 95.75 70 TRP A C 1
ATOM 577 O O . TRP A 1 70 ? 11.709 0.171 -18.951 1.00 95.75 70 TRP A O 1
ATOM 587 N N . ARG A 1 71 ? 13.482 1.227 -19.838 1.00 95.81 71 ARG A N 1
ATOM 588 C CA . ARG A 1 71 ? 12.729 2.414 -20.267 1.00 95.81 71 ARG A CA 1
ATOM 589 C C . ARG A 1 71 ? 11.758 2.058 -21.393 1.00 95.81 71 ARG A C 1
ATOM 591 O O . ARG A 1 71 ? 10.570 2.329 -21.260 1.00 95.81 71 ARG A O 1
ATOM 598 N N . SER A 1 72 ? 12.250 1.390 -22.433 1.00 96.19 72 SER A N 1
ATOM 599 C CA . SER A 1 72 ? 11.452 0.948 -23.579 1.00 96.19 72 SER A CA 1
ATOM 600 C C . SER A 1 72 ? 10.326 -0.002 -23.164 1.00 96.19 72 SER A C 1
ATOM 602 O O . SER A 1 72 ? 9.202 0.121 -23.646 1.00 96.19 72 SER A O 1
ATOM 604 N N . MET A 1 73 ? 10.585 -0.922 -22.229 1.00 95.69 73 MET A N 1
ATOM 605 C CA . MET A 1 73 ? 9.556 -1.806 -21.683 1.00 95.69 73 MET A CA 1
ATOM 606 C C . MET A 1 73 ? 8.453 -1.006 -20.983 1.00 95.69 73 MET A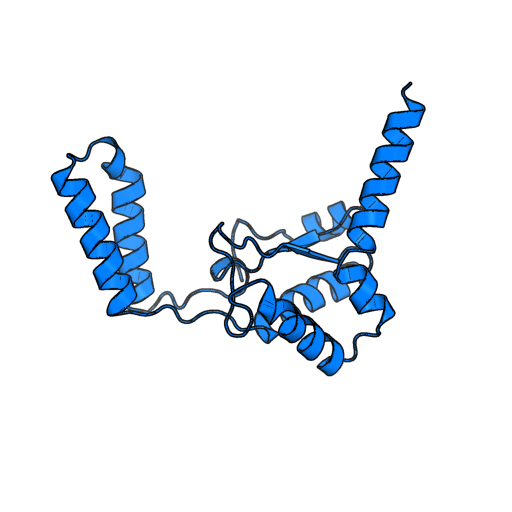 C 1
ATOM 608 O O . MET A 1 73 ? 7.279 -1.238 -21.259 1.00 95.69 73 MET A O 1
ATOM 612 N N . ARG A 1 74 ? 8.813 -0.040 -20.125 1.00 92.44 74 ARG A N 1
ATOM 613 C CA . ARG A 1 74 ? 7.833 0.787 -19.402 1.00 92.44 74 ARG A CA 1
ATOM 614 C C . ARG A 1 74 ? 6.981 1.657 -20.323 1.00 92.44 74 ARG A C 1
ATOM 616 O O . ARG A 1 74 ? 5.803 1.825 -20.039 1.00 92.44 74 ARG A O 1
ATOM 623 N N . GLU A 1 75 ? 7.564 2.181 -21.397 1.00 95.06 75 GLU A N 1
ATOM 624 C CA . GLU A 1 75 ? 6.866 3.012 -22.383 1.00 95.06 75 GLU A CA 1
ATOM 625 C C . GLU A 1 75 ? 5.920 2.188 -23.268 1.00 95.06 75 GLU A C 1
ATOM 627 O O . GLU A 1 75 ? 4.755 2.540 -23.431 1.00 95.06 75 GLU A O 1
ATOM 632 N N . ASN A 1 76 ? 6.394 1.057 -23.798 1.00 96.06 76 ASN A N 1
ATOM 633 C CA . ASN A 1 76 ? 5.620 0.234 -24.733 1.00 96.06 76 ASN A CA 1
ATOM 634 C C . ASN A 1 76 ? 4.598 -0.682 -24.045 1.00 96.06 76 ASN A C 1
ATOM 636 O O . ASN A 1 76 ? 3.646 -1.136 -24.677 1.00 96.06 76 ASN A O 1
ATOM 640 N N . TYR A 1 77 ? 4.811 -0.988 -22.764 1.00 94.50 77 TYR A N 1
ATOM 641 C CA . TYR A 1 77 ? 3.965 -1.878 -21.974 1.00 94.50 77 TYR A CA 1
ATOM 642 C C . TYR A 1 77 ? 3.690 -1.234 -20.605 1.00 94.50 77 TYR A C 1
ATOM 644 O O . TYR A 1 77 ? 4.276 -1.656 -19.599 1.00 94.50 77 TYR A O 1
ATOM 652 N N . PRO A 1 78 ? 2.845 -0.185 -20.547 1.00 89.88 78 PRO A N 1
ATOM 653 C CA . PRO A 1 78 ? 2.538 0.515 -19.302 1.00 89.88 78 PRO A CA 1
ATOM 654 C C . PRO A 1 78 ? 1.955 -0.440 -18.255 1.00 89.88 78 PRO A C 1
ATOM 656 O O . PRO A 1 78 ? 1.313 -1.439 -18.587 1.00 89.88 78 PRO A O 1
ATOM 659 N N . ASN A 1 79 ? 2.223 -0.154 -16.979 1.00 86.62 79 ASN A N 1
ATOM 660 C CA . ASN A 1 79 ? 1.715 -0.972 -15.882 1.00 86.62 79 ASN A CA 1
ATOM 661 C C . ASN A 1 79 ? 0.213 -0.752 -15.702 1.00 86.62 79 A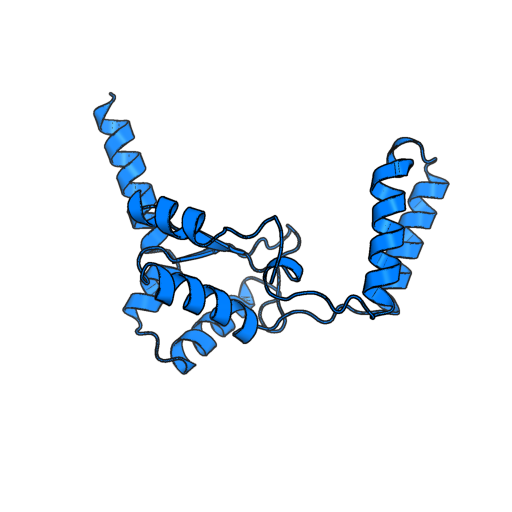SN A C 1
ATOM 663 O O . ASN A 1 79 ? -0.252 0.384 -15.772 1.00 86.62 79 ASN A O 1
ATOM 667 N N . VAL A 1 80 ? -0.522 -1.824 -15.419 1.00 90.56 80 VAL A N 1
ATOM 668 C CA . VAL A 1 80 ? -1.911 -1.723 -14.966 1.00 90.56 80 VAL A CA 1
ATOM 669 C C . VAL A 1 80 ? -1.872 -1.769 -13.449 1.00 90.56 80 VAL A C 1
ATOM 671 O O . VAL A 1 80 ? -1.683 -2.834 -12.863 1.00 90.56 80 VAL A O 1
ATOM 674 N N . LEU A 1 81 ? -1.976 -0.598 -12.828 1.00 94.19 81 LEU A N 1
ATOM 675 C CA . LEU A 1 81 ? -1.907 -0.480 -11.379 1.00 94.19 81 LEU A CA 1
ATOM 676 C C . LEU A 1 81 ? -3.193 -1.015 -10.726 1.00 94.19 81 LEU A C 1
ATOM 678 O O . LEU A 1 81 ? -4.273 -0.934 -11.320 1.00 94.19 81 LEU A O 1
ATOM 682 N N . PRO A 1 82 ? -3.108 -1.529 -9.488 1.00 96.81 82 PRO A N 1
ATOM 683 C CA . PRO A 1 82 ? -4.271 -1.610 -8.616 1.00 96.81 82 PRO A CA 1
ATOM 684 C C . PRO A 1 82 ? -4.877 -0.223 -8.418 1.00 96.81 82 PRO A C 1
ATOM 686 O O . PRO A 1 82 ? -4.208 0.784 -8.619 1.00 96.81 82 PRO A O 1
ATOM 689 N N . THR A 1 83 ? -6.126 -0.174 -7.985 1.00 98.12 83 THR A N 1
ATOM 690 C CA . THR A 1 83 ? -6.886 1.060 -7.770 1.00 98.12 83 THR A CA 1
ATOM 691 C C . THR A 1 83 ? -7.011 1.392 -6.281 1.00 98.12 83 THR A C 1
ATOM 693 O O . THR A 1 83 ? -6.767 0.541 -5.421 1.00 98.12 83 THR A O 1
ATOM 696 N N . VAL A 1 84 ? -7.459 2.607 -5.947 1.00 98.62 84 VAL A N 1
ATOM 697 C CA . VAL A 1 84 ? -7.832 2.959 -4.562 1.00 98.62 84 VAL A CA 1
ATOM 698 C C . VAL A 1 84 ? -8.801 1.938 -3.932 1.00 98.62 84 VAL A C 1
ATOM 700 O O . VAL A 1 84 ? -8.517 1.495 -2.819 1.00 98.62 84 VAL A O 1
ATOM 703 N N . PRO A 1 85 ? -9.890 1.492 -4.593 1.00 98.75 85 PRO A N 1
ATOM 704 C CA . PRO A 1 85 ? -10.710 0.392 -4.089 1.00 98.75 85 PRO A CA 1
ATOM 705 C C . PRO A 1 85 ? -9.930 -0.885 -3.751 1.00 98.75 85 PRO A C 1
ATOM 707 O O . PRO A 1 85 ? -10.152 -1.437 -2.677 1.00 98.75 85 PRO A O 1
ATOM 710 N N . ASP A 1 86 ? -8.988 -1.321 -4.599 1.00 98.44 86 ASP A N 1
ATOM 711 C CA . ASP A 1 86 ? -8.164 -2.505 -4.302 1.00 98.44 86 ASP A CA 1
ATOM 712 C C . ASP A 1 86 ? -7.314 -2.283 -3.030 1.00 98.44 86 ASP A C 1
ATOM 714 O O . ASP A 1 86 ? -7.115 -3.204 -2.240 1.00 98.44 86 ASP A O 1
ATOM 718 N N . CYS A 1 87 ? -6.832 -1.058 -2.786 1.00 98.06 87 CYS A N 1
ATOM 719 C CA . CYS A 1 87 ? -6.136 -0.711 -1.541 1.00 98.06 87 CYS A CA 1
ATOM 720 C C . CYS A 1 87 ? -7.074 -0.767 -0.325 1.00 98.06 87 CYS A C 1
ATOM 722 O O . CYS A 1 87 ? -6.696 -1.283 0.730 1.00 98.06 87 CYS A O 1
ATOM 724 N N . VAL A 1 88 ? -8.296 -0.241 -0.445 1.00 98.69 88 VAL A N 1
ATOM 725 C CA . VAL A 1 88 ? -9.265 -0.252 0.661 1.00 98.69 88 VAL A CA 1
ATOM 726 C C . VAL A 1 88 ? -9.771 -1.671 0.946 1.00 98.69 88 VAL A C 1
ATOM 728 O O . VAL A 1 88 ? -10.023 -1.981 2.105 1.00 98.69 88 VAL A O 1
ATOM 731 N N . ASP A 1 89 ? -9.780 -2.581 -0.036 1.00 98.75 89 ASP A N 1
ATOM 732 C CA . ASP A 1 89 ? -10.045 -4.010 0.198 1.00 98.75 89 ASP A CA 1
ATOM 733 C C . ASP A 1 89 ? -9.044 -4.632 1.192 1.00 98.75 89 ASP A C 1
ATOM 735 O O . ASP A 1 89 ? -9.423 -5.455 2.026 1.00 98.75 89 ASP A O 1
ATOM 739 N N . HIS A 1 90 ? -7.771 -4.216 1.166 1.00 98.38 90 HIS A N 1
ATOM 740 C CA . HIS A 1 90 ? -6.776 -4.665 2.153 1.00 98.38 90 HIS A CA 1
ATOM 741 C C . HIS A 1 90 ? -7.025 -4.077 3.542 1.00 98.38 90 HIS A C 1
ATOM 743 O O . HIS A 1 90 ? -6.871 -4.783 4.541 1.00 98.38 90 HIS A O 1
ATOM 749 N N . ILE A 1 91 ? -7.443 -2.809 3.620 1.00 98.69 91 ILE A N 1
ATOM 750 C CA . ILE A 1 91 ? -7.844 -2.172 4.885 1.00 98.69 91 ILE A CA 1
ATOM 751 C C . ILE A 1 91 ? -9.043 -2.923 5.478 1.00 98.69 91 ILE A C 1
ATOM 753 O O . ILE A 1 91 ? -9.020 -3.271 6.660 1.00 98.69 91 ILE A O 1
ATOM 757 N N . ASP A 1 92 ? -10.061 -3.209 4.663 1.00 98.81 92 ASP A N 1
ATOM 758 C CA . ASP A 1 92 ? -11.247 -3.976 5.050 1.00 98.81 92 ASP A CA 1
ATOM 759 C C . ASP A 1 92 ? -10.871 -5.381 5.523 1.00 98.81 92 ASP A C 1
ATOM 761 O O . ASP A 1 92 ? -11.371 -5.839 6.550 1.00 98.81 92 ASP A O 1
ATOM 765 N N . TYR A 1 93 ? -9.955 -6.061 4.829 1.00 98.62 93 TYR A N 1
ATOM 766 C CA . TYR A 1 93 ? -9.511 -7.397 5.219 1.00 98.62 93 TYR A CA 1
ATOM 767 C C . TYR A 1 93 ? -8.912 -7.412 6.632 1.00 98.62 93 TYR A C 1
ATOM 769 O O . TYR A 1 93 ? -9.349 -8.187 7.485 1.00 98.62 93 TYR A O 1
ATOM 777 N N . VAL A 1 94 ? -7.957 -6.518 6.921 1.00 98.69 94 VAL A N 1
ATOM 778 C CA . VAL A 1 94 ? -7.339 -6.445 8.256 1.00 98.69 94 VAL A CA 1
ATOM 779 C C . VAL A 1 94 ? -8.355 -5.978 9.304 1.00 98.69 94 VAL A C 1
ATOM 781 O O . VAL A 1 94 ? -8.429 -6.571 10.384 1.00 98.69 94 VAL A O 1
ATOM 784 N N . LYS A 1 95 ? -9.196 -4.983 8.982 1.00 98.69 95 LYS A N 1
ATOM 785 C CA . LYS A 1 95 ? -10.292 -4.519 9.853 1.00 98.69 95 LYS A CA 1
ATOM 786 C C . LYS A 1 95 ? -11.221 -5.671 10.240 1.00 98.69 95 LYS A C 1
ATOM 788 O O . LYS A 1 95 ? -11.538 -5.813 11.416 1.00 98.69 95 LYS A O 1
ATOM 793 N N . ASN A 1 96 ? -11.643 -6.492 9.284 1.00 98.69 96 ASN A N 1
ATOM 794 C CA . ASN A 1 96 ? -12.561 -7.604 9.526 1.00 98.69 96 ASN A CA 1
ATOM 795 C C . ASN A 1 96 ? -11.903 -8.747 10.309 1.00 98.69 96 ASN A C 1
ATOM 797 O O . ASN A 1 96 ? -12.583 -9.449 11.055 1.00 98.69 96 ASN A O 1
ATOM 801 N N . LEU A 1 97 ? -10.588 -8.931 10.161 1.00 98.75 97 LEU A N 1
ATOM 802 C CA . LEU A 1 97 ? -9.860 -10.011 10.820 1.00 98.75 97 LEU A CA 1
ATOM 803 C C . LEU A 1 97 ? -9.521 -9.709 12.285 1.00 98.75 97 LEU A C 1
ATOM 805 O O . LEU A 1 97 ? -9.605 -10.604 13.126 1.00 98.75 97 LEU A O 1
ATOM 809 N N . VAL A 1 98 ? -9.094 -8.480 12.589 1.00 98.75 98 VAL A N 1
ATOM 810 C CA . VAL A 1 98 ? -8.581 -8.118 13.924 1.00 98.75 98 VAL A CA 1
ATOM 811 C C . VAL A 1 98 ? -9.191 -6.851 14.519 1.00 98.75 98 VAL A C 1
ATOM 813 O O . VAL A 1 98 ? -8.985 -6.590 15.699 1.00 98.75 98 VAL A O 1
ATOM 816 N N . GLY A 1 99 ? -9.974 -6.089 13.758 1.00 98.69 99 GLY A N 1
ATOM 817 C CA . GLY A 1 99 ? -10.580 -4.831 14.190 1.00 98.69 99 GLY A CA 1
ATOM 818 C C . GLY A 1 99 ? -9.843 -3.595 13.672 1.00 98.69 99 GLY A C 1
ATOM 819 O O . GLY A 1 99 ? -8.658 -3.627 13.340 1.00 98.69 99 GLY A O 1
ATOM 820 N N . ILE A 1 100 ? -10.559 -2.468 13.626 1.00 98.81 100 ILE A N 1
ATOM 821 C CA . ILE A 1 100 ? -10.052 -1.204 13.069 1.00 98.81 100 ILE A CA 1
ATOM 822 C C . ILE A 1 100 ? -8.874 -0.608 13.851 1.00 98.81 100 ILE A C 1
ATOM 824 O O . ILE A 1 100 ? -8.101 0.164 13.296 1.00 98.81 100 ILE A O 1
ATOM 828 N N . ASP A 1 101 ? -8.697 -0.976 15.122 1.00 98.81 101 ASP A N 1
ATOM 829 C CA . ASP A 1 101 ? -7.653 -0.433 16.004 1.00 98.81 101 ASP A CA 1
ATOM 830 C C . ASP A 1 101 ? -6.226 -0.881 15.631 1.00 98.81 101 ASP A C 1
ATOM 832 O O . ASP A 1 101 ? -5.244 -0.406 16.212 1.00 98.81 101 ASP A O 1
ATOM 836 N N . TYR A 1 102 ? -6.099 -1.790 14.661 1.00 98.81 102 TYR A N 1
ATOM 837 C CA . TYR A 1 102 ? -4.836 -2.406 14.247 1.00 98.81 102 TYR A CA 1
ATOM 838 C C . TYR A 1 102 ? -4.460 -2.097 12.796 1.00 98.81 102 TYR A C 1
ATOM 840 O O . TYR A 1 102 ? -3.525 -2.699 12.274 1.00 98.81 102 TYR A O 1
ATOM 848 N N . VAL A 1 103 ? -5.160 -1.162 12.153 1.00 98.75 103 VAL A N 1
ATOM 849 C CA . VAL A 1 103 ? -4.958 -0.805 10.743 1.00 98.75 103 VAL A CA 1
ATOM 850 C C . VAL A 1 103 ? -4.442 0.625 10.620 1.00 98.75 103 VAL A C 1
ATOM 852 O O . VAL A 1 103 ? -4.865 1.507 11.365 1.00 98.75 103 VAL A O 1
ATOM 855 N N . GLY A 1 104 ? -3.574 0.875 9.652 1.00 98.69 104 GLY A N 1
ATOM 856 C CA . GLY A 1 104 ? -3.292 2.215 9.153 1.00 98.69 104 GLY A CA 1
ATOM 857 C C . GLY A 1 104 ? -2.699 2.175 7.746 1.00 98.69 104 GLY A C 1
ATOM 858 O O . GLY A 1 104 ? -2.900 1.195 7.030 1.00 98.69 104 GLY A O 1
ATOM 859 N N . ILE A 1 105 ? -2.001 3.231 7.325 1.00 98.38 105 ILE A N 1
ATOM 860 C CA . ILE A 1 105 ? -1.506 3.410 5.950 1.00 98.38 105 ILE A CA 1
ATOM 861 C C . ILE A 1 105 ? -0.002 3.701 5.961 1.00 98.38 105 ILE A C 1
ATOM 863 O O . ILE A 1 105 ? 0.483 4.506 6.756 1.00 98.38 105 ILE A O 1
ATOM 867 N N . GLY A 1 106 ? 0.737 3.065 5.053 1.00 97.50 106 GLY A N 1
ATOM 868 C CA . GLY A 1 106 ? 2.139 3.362 4.770 1.00 97.50 106 GLY A CA 1
ATOM 869 C C . GLY A 1 106 ? 2.377 3.326 3.267 1.00 97.50 106 GLY A C 1
ATOM 870 O O . GLY A 1 106 ? 2.558 2.256 2.708 1.00 97.50 106 GLY A O 1
ATOM 871 N N . SER A 1 107 ? 2.362 4.478 2.598 1.00 96.31 107 SER A N 1
ATOM 872 C CA . SER A 1 107 ? 2.268 4.531 1.131 1.00 96.31 107 SER A CA 1
ATOM 873 C C . SER A 1 107 ? 3.433 3.901 0.377 1.00 96.31 107 SER A C 1
ATOM 875 O O . SER A 1 107 ? 3.227 3.433 -0.734 1.00 96.31 107 SER A O 1
ATOM 877 N N . ASP A 1 108 ? 4.633 3.887 0.958 1.00 97.38 108 ASP A N 1
ATOM 878 C CA . ASP A 1 108 ? 5.872 3.540 0.247 1.00 97.38 108 ASP A CA 1
ATOM 879 C C . ASP A 1 108 ? 6.130 4.448 -0.976 1.00 97.38 108 ASP A C 1
ATOM 881 O O . ASP A 1 108 ? 6.772 4.053 -1.951 1.00 97.38 108 ASP A O 1
ATOM 885 N N . PHE A 1 109 ? 5.617 5.688 -0.940 1.00 96.62 109 PHE A N 1
ATOM 886 C CA . PHE A 1 109 ? 5.966 6.711 -1.931 1.00 96.62 109 PHE A CA 1
ATOM 887 C C . PHE A 1 109 ? 7.480 6.933 -1.959 1.00 96.62 109 PHE A C 1
ATOM 889 O O . PHE A 1 109 ? 8.152 6.802 -0.936 1.00 96.62 109 PHE A O 1
ATOM 896 N N . ASP A 1 110 ? 8.011 7.205 -3.152 1.00 93.81 110 ASP A N 1
ATOM 897 C CA . ASP A 1 110 ? 9.447 7.216 -3.484 1.00 93.81 110 ASP A CA 1
ATOM 898 C C . ASP A 1 110 ? 10.181 5.865 -3.300 1.00 93.81 110 ASP A C 1
ATOM 900 O O . ASP A 1 110 ? 11.324 5.722 -3.737 1.00 93.81 110 ASP A O 1
ATOM 904 N N . GLY A 1 111 ? 9.520 4.849 -2.728 1.00 93.62 111 GLY A N 1
ATOM 905 C CA . GLY A 1 111 ? 9.987 3.462 -2.603 1.00 93.62 111 GLY A CA 1
ATOM 906 C C . GLY A 1 111 ? 9.411 2.497 -3.649 1.00 93.62 111 GLY A C 1
ATOM 907 O O . GLY A 1 111 ? 9.862 1.357 -3.745 1.00 93.62 111 GLY A O 1
ATOM 908 N N . GLY A 1 112 ? 8.461 2.957 -4.471 1.00 91.38 112 GLY A N 1
ATOM 909 C CA . GLY A 1 112 ? 7.764 2.154 -5.487 1.00 91.38 112 GLY A CA 1
ATOM 910 C C . GLY A 1 112 ? 6.262 1.994 -5.242 1.00 91.38 112 GLY A C 1
ATOM 911 O O . GLY A 1 112 ? 5.577 1.384 -6.059 1.00 91.38 112 GLY A O 1
ATOM 912 N N . GLY A 1 113 ? 5.748 2.546 -4.143 1.00 95.25 113 GLY A N 1
ATOM 913 C CA . GLY A 1 113 ? 4.323 2.622 -3.858 1.00 95.25 113 GLY A CA 1
ATOM 914 C C . GLY A 1 113 ? 3.571 3.626 -4.731 1.00 95.25 113 GLY A C 1
ATOM 915 O O . GLY A 1 113 ? 4.157 4.527 -5.333 1.00 95.25 113 GLY A O 1
ATOM 916 N N . GLY A 1 114 ? 2.253 3.457 -4.767 1.00 96.56 114 GLY A N 1
ATOM 917 C CA . GLY A 1 114 ? 1.320 4.230 -5.577 1.00 96.56 114 GLY A CA 1
ATOM 918 C C . GLY A 1 114 ? 0.337 3.312 -6.298 1.00 96.56 114 GLY A C 1
ATOM 919 O O . GLY A 1 114 ? 0.707 2.271 -6.841 1.00 96.56 114 GLY A O 1
ATOM 920 N N . VAL A 1 115 ? -0.931 3.709 -6.304 1.00 97.25 115 VAL A N 1
ATOM 921 C CA . VAL A 1 115 ? -2.024 3.000 -6.984 1.00 97.25 115 VAL A CA 1
ATOM 922 C C . VAL A 1 115 ? -2.765 3.967 -7.903 1.00 97.25 115 VAL A C 1
ATOM 924 O O . VAL A 1 115 ? -2.631 5.182 -7.774 1.00 97.25 115 VAL A O 1
ATOM 927 N N . ASP A 1 116 ? -3.557 3.451 -8.836 1.00 97.81 116 ASP A N 1
ATOM 928 C CA . ASP A 1 116 ? -4.428 4.276 -9.666 1.00 97.81 116 ASP A CA 1
ATOM 929 C C . ASP A 1 116 ? -5.453 5.020 -8.793 1.00 97.81 116 ASP A C 1
ATOM 931 O O . ASP A 1 116 ? -6.184 4.417 -7.995 1.00 97.81 116 ASP A O 1
ATOM 935 N N . GLY A 1 117 ? -5.457 6.347 -8.922 1.00 97.69 117 GLY A N 1
ATOM 936 C CA . GLY A 1 117 ? -6.178 7.282 -8.060 1.00 97.69 117 GLY A CA 1
ATOM 937 C C . GLY A 1 117 ? -5.487 7.617 -6.731 1.00 97.69 117 GLY A C 1
ATOM 938 O O . GLY A 1 117 ? -6.101 8.296 -5.908 1.00 97.69 117 GLY A O 1
ATOM 939 N N . CYS A 1 118 ? -4.266 7.138 -6.478 1.00 98.06 118 CYS A N 1
ATOM 940 C CA . CYS A 1 118 ? -3.401 7.634 -5.406 1.00 98.06 118 CYS A CA 1
ATOM 941 C C . CYS A 1 118 ? -1.918 7.474 -5.782 1.00 98.06 118 CYS A C 1
ATOM 943 O O . CYS A 1 118 ? -1.206 6.611 -5.256 1.00 98.06 118 CYS A O 1
ATOM 945 N N . ALA A 1 119 ? -1.473 8.289 -6.737 1.00 96.06 119 ALA A N 1
ATOM 946 C CA . ALA A 1 119 ? -0.109 8.285 -7.258 1.00 96.06 119 ALA A CA 1
ATOM 947 C C . ALA A 1 119 ? 0.887 9.013 -6.340 1.00 96.06 119 ALA A C 1
ATOM 949 O O . ALA A 1 119 ? 2.071 8.681 -6.332 1.00 96.06 119 ALA A O 1
ATOM 950 N N . ASP A 1 120 ? 0.415 9.993 -5.565 1.00 97.19 120 ASP A N 1
ATOM 951 C CA . ASP A 1 120 ? 1.234 10.765 -4.633 1.00 97.19 120 ASP A CA 1
ATOM 952 C C . ASP A 1 120 ? 0.435 11.260 -3.412 1.00 97.19 120 ASP A C 1
ATOM 954 O O . ASP A 1 120 ? -0.760 10.992 -3.247 1.00 97.19 120 ASP A O 1
ATOM 958 N N . VAL A 1 121 ? 1.119 11.986 -2.520 1.00 97.12 121 VAL A N 1
ATOM 959 C CA . VAL A 1 121 ? 0.561 12.483 -1.251 1.00 97.12 121 VAL A CA 1
ATOM 960 C C . VAL A 1 121 ? -0.635 13.419 -1.418 1.00 97.12 121 VAL A C 1
ATOM 962 O O . VAL A 1 121 ? -1.455 13.510 -0.504 1.00 97.12 121 VAL A O 1
ATOM 965 N N . SER A 1 122 ? -0.759 14.114 -2.551 1.00 98.31 122 SER A N 1
ATOM 966 C CA . SER A 1 122 ? -1.883 15.018 -2.809 1.00 98.31 122 SER A CA 1
ATOM 967 C C . SER A 1 122 ? -3.195 14.264 -3.046 1.00 98.31 122 SER A C 1
ATOM 969 O O . SER A 1 122 ? -4.271 14.824 -2.839 1.00 98.31 122 SER A O 1
ATOM 971 N N . GLU A 1 123 ? -3.114 12.976 -3.389 1.00 98.56 123 GLU A N 1
ATOM 972 C CA . GLU A 1 123 ? -4.257 12.127 -3.726 1.00 98.56 123 GLU A CA 1
ATOM 973 C C . GLU A 1 123 ? -4.733 11.233 -2.569 1.00 98.56 123 GLU A C 1
ATOM 975 O O . GLU A 1 123 ? -5.728 10.521 -2.699 1.00 98.56 123 GLU A O 1
ATOM 980 N N . PHE A 1 124 ? -4.109 11.305 -1.388 1.00 98.50 124 PHE A N 1
ATOM 981 C CA . PHE A 1 124 ? -4.609 10.639 -0.176 1.00 98.50 124 PHE A CA 1
ATOM 982 C C . PHE A 1 124 ? -6.099 10.880 0.151 1.00 98.50 124 PHE A C 1
ATOM 984 O O . PHE A 1 124 ? -6.751 9.952 0.652 1.00 98.50 124 PHE A O 1
ATOM 991 N N . PRO A 1 125 ? -6.700 12.053 -0.143 1.00 98.69 125 PRO A N 1
ATOM 992 C CA . PRO A 1 125 ? -8.141 12.239 0.004 1.00 98.69 125 PRO A CA 1
ATOM 993 C C . PRO A 1 125 ? -8.990 11.217 -0.767 1.00 98.69 125 PRO A C 1
ATOM 995 O O . PRO A 1 125 ? -10.089 10.904 -0.313 1.00 98.69 125 PRO A O 1
ATOM 998 N N . ASN A 1 126 ? -8.489 10.633 -1.861 1.00 98.88 126 ASN A N 1
ATOM 999 C CA . ASN A 1 126 ? -9.216 9.617 -2.626 1.00 98.88 126 ASN A CA 1
ATOM 1000 C C . ASN A 1 126 ? -9.406 8.321 -1.821 1.00 98.88 126 ASN A C 1
ATOM 1002 O O . ASN A 1 126 ? -10.483 7.727 -1.864 1.00 98.88 126 ASN A O 1
ATOM 1006 N N . ILE A 1 127 ? -8.415 7.925 -1.011 1.00 98.69 127 ILE A N 1
ATOM 1007 C CA . ILE A 1 127 ? -8.542 6.785 -0.084 1.00 98.69 127 ILE A CA 1
ATOM 1008 C C . ILE A 1 127 ? -9.616 7.082 0.963 1.00 98.69 127 ILE A C 1
ATOM 1010 O O . ILE A 1 127 ? -10.491 6.256 1.210 1.00 98.69 127 ILE A O 1
ATOM 1014 N N . THR A 1 128 ? -9.600 8.290 1.534 1.00 98.81 128 THR A N 1
ATOM 1015 C CA . THR A 1 128 ? -10.625 8.723 2.499 1.00 98.81 128 THR A CA 1
ATOM 1016 C C . THR A 1 128 ? -12.021 8.705 1.877 1.00 98.81 128 THR A C 1
ATOM 1018 O O . THR A 1 128 ? -12.965 8.226 2.503 1.00 98.81 128 THR A O 1
ATOM 1021 N N . ALA A 1 129 ? -12.162 9.193 0.643 1.00 98.81 129 ALA A N 1
ATOM 1022 C CA . ALA A 1 129 ? -13.430 9.195 -0.076 1.00 98.81 129 ALA A CA 1
ATOM 1023 C C . ALA A 1 129 ? -13.964 7.772 -0.300 1.00 98.81 129 ALA A C 1
ATOM 1025 O O . ALA A 1 129 ? -15.150 7.521 -0.081 1.00 98.81 129 ALA A O 1
ATOM 1026 N N . GLU A 1 130 ? -13.099 6.825 -0.670 1.00 98.88 130 GLU A N 1
ATOM 1027 C CA . GLU A 1 130 ? -13.490 5.422 -0.820 1.00 98.88 130 GLU A CA 1
ATOM 1028 C C . GLU A 1 130 ? -13.852 4.780 0.533 1.00 98.88 130 GLU A C 1
ATOM 1030 O O . GLU A 1 130 ? -14.862 4.085 0.619 1.00 98.88 130 GLU A O 1
ATOM 1035 N N . MET A 1 131 ? -13.128 5.076 1.619 1.00 98.88 131 MET A N 1
ATOM 1036 C CA . MET A 1 131 ? -13.503 4.626 2.971 1.00 98.88 131 MET A CA 1
ATOM 1037 C C . MET A 1 131 ? -14.882 5.161 3.395 1.00 98.88 131 MET A C 1
ATOM 1039 O O . MET A 1 131 ? -15.722 4.400 3.879 1.00 98.88 131 MET A O 1
ATOM 1043 N N . LEU A 1 132 ? -15.157 6.452 3.177 1.00 98.81 132 LEU A N 1
ATOM 1044 C CA . LEU A 1 132 ? -16.463 7.059 3.470 1.00 98.81 132 LEU A CA 1
ATOM 1045 C C . LEU A 1 132 ? -17.584 6.393 2.669 1.00 98.81 132 LEU A C 1
ATOM 1047 O O . LEU A 1 132 ? -18.634 6.061 3.217 1.00 98.81 132 LEU A O 1
ATOM 1051 N N . LYS A 1 133 ? -17.348 6.144 1.379 1.00 98.75 133 LYS A N 1
ATOM 1052 C CA . LYS A 1 133 ? -18.287 5.440 0.499 1.00 98.75 133 LYS A CA 1
ATOM 1053 C C . LYS A 1 133 ? -18.590 4.017 0.984 1.00 98.75 133 LYS A C 1
ATOM 1055 O O . LYS A 1 133 ? -19.708 3.544 0.794 1.00 98.75 133 LYS A O 1
ATOM 1060 N N . ARG A 1 134 ? -17.634 3.357 1.643 1.00 98.62 134 ARG A N 1
ATOM 1061 C CA . ARG A 1 134 ? -17.803 2.038 2.280 1.00 98.62 134 ARG A CA 1
ATOM 1062 C C . ARG A 1 134 ? -18.409 2.094 3.685 1.00 98.62 134 ARG A C 1
ATOM 1064 O O . ARG A 1 134 ? -18.567 1.058 4.323 1.00 98.62 134 ARG A O 1
ATOM 1071 N N . GLY A 1 135 ? -18.780 3.280 4.166 1.00 98.56 135 GLY A N 1
ATOM 1072 C CA . GLY A 1 135 ? -19.469 3.455 5.443 1.00 98.56 135 GLY A CA 1
ATOM 1073 C C . GLY A 1 135 ? -18.548 3.504 6.660 1.00 98.56 135 GLY A C 1
ATOM 1074 O O . GLY A 1 135 ? -19.026 3.312 7.777 1.00 98.56 135 GLY A O 1
ATOM 1075 N N . TYR A 1 136 ? -17.250 3.763 6.474 1.00 98.81 136 TYR A N 1
ATOM 1076 C CA . TYR A 1 136 ? -16.373 4.049 7.605 1.00 98.81 136 TYR A CA 1
ATOM 1077 C C . TYR A 1 136 ? -16.834 5.321 8.316 1.00 98.81 136 TYR A C 1
ATOM 1079 O O . TYR A 1 136 ? -17.136 6.340 7.691 1.00 98.81 136 TYR A O 1
ATOM 1087 N N . THR A 1 137 ? -16.844 5.272 9.641 1.00 98.81 137 THR A N 1
ATOM 1088 C CA . THR A 1 137 ? -17.086 6.455 10.465 1.00 98.81 137 THR A CA 1
ATOM 1089 C C . THR A 1 137 ? -15.871 7.383 10.456 1.00 98.81 137 THR A C 1
ATOM 1091 O O . THR A 1 137 ? -14.736 6.950 10.243 1.00 98.81 137 THR A O 1
ATOM 1094 N N . GLU A 1 138 ? -16.085 8.667 10.755 1.00 98.56 138 GLU A N 1
ATOM 1095 C CA . GLU A 1 138 ? -14.988 9.633 10.914 1.00 98.56 138 GLU A CA 1
ATOM 1096 C C . GLU A 1 138 ? -13.952 9.153 11.945 1.00 98.56 138 GLU A C 1
ATOM 1098 O O . GLU A 1 138 ? -12.749 9.332 11.760 1.00 98.56 138 GLU A O 1
ATOM 1103 N N . GLU A 1 139 ? -14.406 8.491 13.010 1.00 98.69 139 GLU A N 1
ATOM 1104 C CA . GLU A 1 139 ? -13.522 7.967 14.048 1.00 98.69 139 GLU A CA 1
ATOM 1105 C C . GLU A 1 139 ? -12.657 6.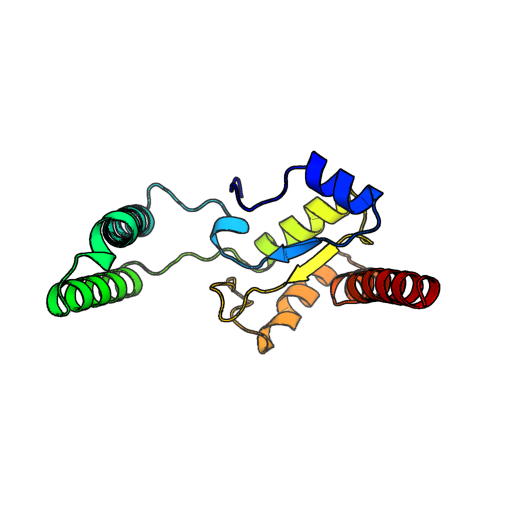801 13.554 1.00 98.69 139 GLU A C 1
ATOM 1107 O O . GLU A 1 139 ? -11.459 6.756 13.830 1.00 98.69 139 GLU A O 1
ATOM 1112 N N . GLU A 1 140 ? -13.218 5.882 12.769 1.00 98.88 140 GLU A N 1
ATOM 1113 C CA . GLU A 1 140 ? -12.437 4.816 12.133 1.00 98.88 140 GLU A CA 1
ATOM 1114 C C . GLU A 1 140 ? -11.401 5.378 11.151 1.00 98.88 140 GLU A C 1
ATOM 1116 O O . GLU A 1 140 ? -10.253 4.935 11.139 1.00 98.88 140 GLU A O 1
ATOM 1121 N N . ILE A 1 141 ? -11.778 6.392 10.370 1.00 98.88 141 ILE A N 1
ATOM 1122 C CA . ILE A 1 141 ? -10.873 7.082 9.442 1.00 98.88 141 ILE A CA 1
ATOM 1123 C C . ILE A 1 141 ? -9.729 7.758 10.212 1.00 98.88 141 ILE A C 1
ATOM 1125 O O . ILE A 1 141 ? -8.563 7.596 9.850 1.00 98.88 141 ILE A O 1
ATOM 1129 N N . ARG A 1 142 ? -10.028 8.452 11.319 1.00 98.81 142 ARG A N 1
ATOM 1130 C CA . ARG A 1 142 ? -9.022 9.084 12.192 1.00 98.81 142 ARG A CA 1
ATOM 1131 C C . ARG A 1 142 ? -8.029 8.063 12.753 1.00 98.81 142 ARG A C 1
ATOM 1133 O O . ARG A 1 142 ? -6.828 8.335 12.829 1.00 98.81 142 ARG A O 1
ATOM 1140 N N . LYS A 1 143 ? -8.518 6.882 13.137 1.00 98.88 143 LYS A N 1
ATOM 1141 C CA . LYS A 1 143 ? -7.681 5.776 13.620 1.00 98.88 143 LYS A CA 1
ATOM 1142 C C . LYS A 1 143 ? -6.711 5.289 12.545 1.00 98.88 143 LYS A C 1
ATOM 1144 O O . LYS A 1 143 ? -5.512 5.219 12.822 1.00 98.88 143 LYS A O 1
ATOM 1149 N N . VAL A 1 144 ? -7.209 5.039 11.333 1.00 98.81 144 VAL A N 1
ATOM 1150 C CA . VAL A 1 144 ? -6.408 4.575 10.185 1.00 98.81 144 VAL A CA 1
ATOM 1151 C C . VAL A 1 144 ? -5.350 5.603 9.774 1.00 98.81 144 VAL A C 1
ATOM 1153 O O . VAL A 1 144 ? -4.198 5.235 9.556 1.00 98.81 144 VAL A O 1
ATOM 1156 N N . TRP A 1 145 ? -5.691 6.894 9.743 1.00 98.62 145 TRP A N 1
ATOM 1157 C CA . TRP A 1 145 ? -4.764 7.960 9.329 1.00 98.62 145 TRP A CA 1
ATOM 1158 C C . TRP A 1 145 ? -3.680 8.325 10.348 1.00 98.62 145 TRP A C 1
ATOM 1160 O O . TRP A 1 145 ? -2.836 9.174 10.071 1.00 98.62 145 TRP A O 1
ATOM 1170 N N . GLY A 1 146 ? -3.661 7.691 11.519 1.00 98.56 146 GLY A N 1
ATOM 1171 C CA . GLY A 1 146 ? -2.560 7.867 12.464 1.00 98.56 146 GLY A CA 1
ATOM 1172 C C . GLY A 1 146 ? -2.934 7.665 13.921 1.00 98.56 146 GLY A C 1
ATOM 1173 O O . GLY A 1 146 ? -2.039 7.448 14.734 1.00 98.56 146 GLY A O 1
ATOM 1174 N N . GLY A 1 147 ? -4.222 7.673 14.278 1.00 98.81 147 GLY A N 1
ATOM 1175 C CA . GLY A 1 147 ? -4.646 7.433 15.662 1.00 98.81 147 GLY A CA 1
ATOM 1176 C C . GLY A 1 147 ? -4.099 6.115 16.226 1.00 98.81 147 GLY A C 1
ATOM 1177 O O . GLY A 1 147 ? -3.571 6.085 17.340 1.00 98.81 147 GLY A O 1
ATOM 1178 N N . ASN A 1 148 ? -4.119 5.044 15.428 1.00 98.88 148 ASN A N 1
ATOM 1179 C CA . ASN A 1 148 ? -3.571 3.745 15.824 1.00 98.88 148 ASN A CA 1
ATOM 1180 C C . ASN A 1 148 ? -2.044 3.754 15.934 1.00 98.88 148 ASN A C 1
ATOM 1182 O O . ASN A 1 148 ? -1.490 3.159 16.859 1.00 98.88 148 ASN A O 1
ATOM 1186 N N . PHE A 1 149 ? -1.359 4.467 15.039 1.00 98.75 149 PHE A N 1
ATOM 1187 C CA . PHE A 1 149 ? 0.087 4.651 15.130 1.00 98.75 149 PHE A CA 1
ATOM 1188 C C . PHE A 1 149 ? 0.471 5.376 16.423 1.00 98.75 149 PHE A C 1
ATOM 1190 O O . PHE A 1 149 ? 1.300 4.876 17.182 1.00 98.75 149 PHE A O 1
ATOM 1197 N N . PHE A 1 150 ? -0.177 6.501 16.731 1.00 98.75 150 PHE A N 1
ATOM 1198 C CA . PHE A 1 150 ? 0.106 7.261 17.949 1.00 98.75 150 PHE A CA 1
ATOM 1199 C C . PHE A 1 150 ? -0.228 6.480 19.223 1.00 98.75 150 PHE A C 1
ATOM 1201 O O . PHE A 1 150 ? 0.498 6.594 20.211 1.00 98.75 150 PHE A O 1
ATOM 1208 N N . ARG A 1 151 ? -1.269 5.636 19.205 1.00 98.56 151 ARG A N 1
ATOM 1209 C CA . ARG A 1 151 ? -1.554 4.694 20.298 1.00 98.56 151 ARG A CA 1
ATOM 1210 C C . ARG A 1 151 ? -0.356 3.780 20.569 1.00 98.56 151 ARG A C 1
ATOM 1212 O O . ARG A 1 151 ? 0.037 3.641 21.725 1.00 98.56 151 ARG A O 1
ATOM 1219 N N . VAL A 1 152 ? 0.212 3.166 19.530 1.00 98.56 152 VAL A N 1
ATOM 1220 C CA . VAL A 1 152 ? 1.389 2.286 19.651 1.00 98.56 152 VAL A CA 1
ATOM 1221 C C . VAL A 1 152 ? 2.618 3.078 20.089 1.00 98.56 152 VAL A C 1
ATOM 1223 O O . VAL A 1 152 ? 3.294 2.686 21.037 1.00 98.56 152 VAL A O 1
ATOM 1226 N N . PHE A 1 153 ? 2.880 4.220 19.454 1.00 98.38 153 PHE A N 1
ATOM 1227 C CA . PHE A 1 153 ? 4.043 5.054 19.749 1.00 98.38 153 PHE A CA 1
ATOM 1228 C C . PHE A 1 153 ? 4.069 5.500 21.218 1.00 98.38 153 PHE A C 1
ATOM 1230 O O . PHE A 1 153 ? 5.079 5.340 21.900 1.00 98.38 153 PHE A O 1
ATOM 1237 N N . LYS A 1 154 ? 2.920 5.921 21.759 1.00 98.12 154 LYS A N 1
ATOM 1238 C CA . LYS A 1 154 ? 2.787 6.292 23.173 1.00 98.12 154 LYS A CA 1
ATOM 1239 C C . LYS A 1 154 ? 3.095 5.134 24.130 1.00 98.12 154 LYS A C 1
ATOM 1241 O O . LYS A 1 154 ? 3.696 5.348 25.180 1.00 98.12 154 LYS A O 1
ATOM 1246 N N . GLN A 1 155 ? 2.703 3.903 23.789 1.00 96.94 155 GLN A N 1
ATOM 1247 C CA . GLN A 1 155 ? 3.039 2.724 24.601 1.00 96.94 155 GLN A CA 1
ATOM 1248 C C . GLN A 1 155 ? 4.552 2.470 24.616 1.00 96.94 155 GLN A C 1
ATOM 1250 O O . GLN A 1 155 ? 5.109 2.151 25.668 1.00 96.94 155 GLN A O 1
ATOM 1255 N N . VAL A 1 156 ? 5.221 2.662 23.475 1.00 96.94 156 VAL A N 1
ATOM 1256 C CA . VAL A 1 156 ? 6.683 2.559 23.368 1.00 96.94 156 VAL A CA 1
ATOM 1257 C C . VAL A 1 156 ? 7.369 3.605 24.251 1.00 96.94 156 VAL A C 1
ATOM 1259 O O . VAL A 1 156 ? 8.249 3.250 25.034 1.00 96.94 156 VAL A O 1
ATOM 1262 N N . GLU A 1 157 ? 6.936 4.867 24.195 1.00 97.75 157 GLU A N 1
ATOM 1263 C CA . GLU A 1 157 ? 7.483 5.946 25.032 1.00 97.75 157 GLU A CA 1
ATOM 1264 C C . GLU A 1 157 ? 7.304 5.673 26.533 1.00 97.75 157 GLU A C 1
ATOM 1266 O O . GLU A 1 157 ? 8.238 5.840 27.318 1.00 97.75 157 GLU A O 1
ATOM 1271 N N . MET A 1 158 ? 6.121 5.210 26.949 1.00 96.31 158 MET A N 1
ATOM 1272 C CA . MET A 1 158 ? 5.855 4.866 28.350 1.00 96.31 158 MET A CA 1
ATOM 1273 C C . MET A 1 158 ? 6.802 3.775 28.862 1.00 96.31 158 MET A C 1
ATOM 1275 O O . MET A 1 158 ? 7.345 3.903 29.959 1.00 96.31 158 MET A O 1
ATOM 1279 N N . LEU A 1 159 ? 7.026 2.722 28.071 1.00 95.31 159 LEU A N 1
ATOM 1280 C CA . LEU A 1 159 ? 7.945 1.639 28.429 1.00 95.31 159 LEU A CA 1
ATOM 1281 C C . LEU A 1 159 ? 9.403 2.105 28.475 1.00 95.31 159 LEU A C 1
ATOM 1283 O O . LEU A 1 159 ? 10.159 1.645 29.328 1.00 95.31 159 LEU A O 1
ATOM 1287 N N . ALA A 1 160 ? 9.800 3.011 27.579 1.00 96.19 160 ALA A N 1
ATOM 1288 C CA . ALA A 1 160 ? 11.135 3.599 27.597 1.00 96.19 160 ALA A CA 1
ATOM 1289 C C . ALA A 1 160 ? 11.374 4.401 28.888 1.00 96.19 160 ALA A C 1
ATOM 1291 O O . ALA A 1 160 ? 12.408 4.236 29.528 1.00 96.19 160 ALA A O 1
ATOM 1292 N N . ASN A 1 161 ? 10.389 5.193 29.321 1.00 94.50 161 ASN A N 1
ATOM 1293 C CA . ASN A 1 161 ? 10.495 6.014 30.530 1.00 94.50 161 ASN A CA 1
ATOM 1294 C C . ASN A 1 161 ? 10.465 5.209 31.838 1.00 94.50 161 ASN A C 1
ATOM 1296 O O . ASN A 1 161 ? 11.004 5.669 32.833 1.00 94.50 161 ASN A O 1
ATOM 1300 N N . GLN A 1 162 ? 9.865 4.016 31.854 1.00 90.31 162 GLN A N 1
ATOM 1301 C CA . GLN A 1 162 ? 9.877 3.124 33.025 1.00 90.31 162 GLN A CA 1
ATOM 1302 C C . GLN A 1 162 ? 11.222 2.415 33.247 1.00 90.31 162 GLN A C 1
ATOM 1304 O O . GLN A 1 162 ? 11.418 1.787 34.286 1.00 90.31 162 GLN A O 1
ATOM 1309 N N . ARG A 1 163 ? 12.118 2.448 32.253 1.00 73.06 163 ARG A N 1
ATOM 1310 C CA . ARG A 1 163 ? 13.442 1.808 32.305 1.00 73.06 163 ARG A CA 1
ATOM 1311 C C . ARG A 1 163 ? 14.565 2.763 32.728 1.00 73.06 163 ARG A C 1
ATOM 1313 O O . ARG A 1 163 ? 15.693 2.294 32.869 1.00 73.06 163 ARG A O 1
ATOM 1320 N N . ASN A 1 164 ? 14.256 4.047 32.908 1.00 53.72 164 ASN A N 1
ATOM 1321 C CA . ASN A 1 164 ? 15.149 5.081 33.444 1.00 53.72 164 ASN A CA 1
ATOM 1322 C C . ASN A 1 164 ? 14.837 5.339 34.920 1.00 53.72 164 ASN A C 1
ATOM 1324 O O . ASN A 1 164 ? 15.781 5.722 35.644 1.00 53.72 164 ASN A O 1
#

pLDDT: mean 96.44, std 4.47, range [53.72, 98.88]